Protein AF-A0AAV8DU83-F1 (afdb_monomer)

pLDDT: mean 76.85, std 10.14, range [49.19, 90.56]

Radius of gyration: 28.09 Å; Cα contacts (8 Å, |Δi|>4): 45; chains: 1; bounding box: 53×30×76 Å

Organism: NCBI:txid906938

InterPro domains:
  IPR002048 EF-hand domain [PF00036] (68-94)
  IPR002048 EF-hand domain [PS50222] (64-99)
  IPR002048 EF-hand domain [SM00054] (68-96)
  IPR002048 EF-hand domain [cd00051] (68-115)
  IPR011009 Protein kinase-like domain superfamily [SSF56112] (1-35)
  IPR011992 EF-hand domain pair [SSF47473] (49-115)
  IPR018247 EF-Hand 1, calcium-binding site [PS00018] (77-89)
  IPR050205 Calcium-dependent Serine/Threonine Protein Kinases [PTHR24349] (1-110)

Sequence (115 aa):
MLNPDPKKRLTAQQVLDHSWLQNIKKALNVNLGETVRARLQQFSVMNKLKKMALRVIAQHLSVEEAADIKELFQKVDLNNDNKISFDELKLGLHQLGQQLPDSDVRILMDAADTD

Mean predicted aligned error: 16.53 Å

Structure (mmCIF, N/CA/C/O backbone):
data_AF-A0AAV8DU83-F1
#
_entry.id   AF-A0AAV8DU83-F1
#
loop_
_atom_site.group_PDB
_atom_site.id
_atom_site.type_symbol
_atom_site.label_atom_id
_atom_site.label_alt_id
_atom_site.label_comp_id
_atom_site.label_asym_id
_atom_site.label_entity_id
_atom_site.label_seq_id
_atom_site.pdbx_PDB_ins_code
_atom_site.Cartn_x
_atom_site.Cartn_y
_atom_site.Cartn_z
_atom_site.occupancy
_atom_site.B_iso_or_equiv
_atom_site.auth_seq_id
_atom_site.auth_comp_id
_atom_site.auth_asym_id
_atom_site.auth_atom_id
_atom_site.pdbx_PDB_model_num
ATOM 1 N N . MET A 1 1 ? 27.586 -6.339 -43.319 1.00 61.81 1 MET A N 1
ATOM 2 C CA . MET A 1 1 ? 26.231 -6.939 -43.237 1.00 61.81 1 MET A CA 1
ATOM 3 C C . MET A 1 1 ? 25.186 -6.192 -44.062 1.00 61.81 1 MET A C 1
ATOM 5 O O . MET A 1 1 ? 24.324 -6.848 -44.621 1.00 61.81 1 MET A O 1
ATOM 9 N N . LEU A 1 2 ? 25.285 -4.868 -44.222 1.00 70.56 2 LEU A N 1
ATOM 10 C CA . LEU A 1 2 ? 24.359 -4.077 -45.045 1.00 70.56 2 LEU A CA 1
ATOM 11 C C . LEU A 1 2 ? 25.066 -3.485 -46.273 1.00 70.56 2 LEU A C 1
ATOM 13 O O . LEU A 1 2 ? 25.128 -2.274 -46.437 1.00 70.56 2 LEU A O 1
ATOM 17 N N . ASN A 1 3 ? 25.655 -4.340 -47.118 1.00 75.75 3 ASN A N 1
ATOM 18 C CA . ASN A 1 3 ? 26.148 -3.868 -48.414 1.00 75.75 3 ASN A CA 1
ATOM 19 C C . ASN A 1 3 ? 24.932 -3.640 -49.339 1.00 75.75 3 ASN A C 1
ATOM 21 O O . ASN A 1 3 ? 24.128 -4.579 -49.484 1.00 75.75 3 ASN A O 1
ATOM 25 N N . PRO A 1 4 ? 24.763 -2.434 -49.922 1.00 72.12 4 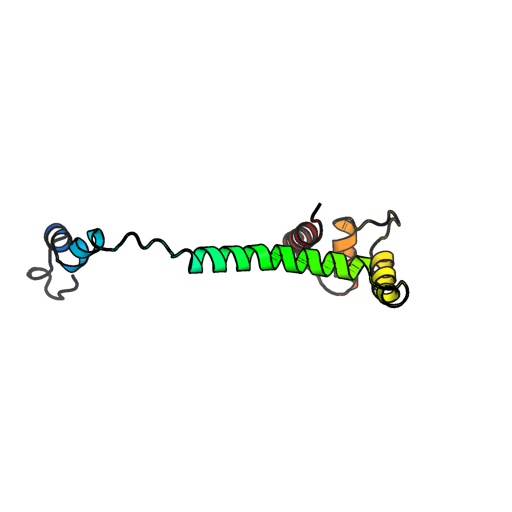PRO A N 1
ATOM 26 C CA . PRO A 1 4 ? 23.668 -2.144 -50.848 1.00 72.12 4 PRO A CA 1
ATOM 27 C C . PRO A 1 4 ? 23.679 -3.070 -52.067 1.00 72.12 4 PRO A C 1
ATOM 29 O O . PRO A 1 4 ? 22.619 -3.486 -52.524 1.00 72.12 4 PRO A O 1
ATOM 32 N N . ASP A 1 5 ? 24.871 -3.452 -52.537 1.00 75.81 5 ASP A N 1
ATOM 33 C CA . ASP A 1 5 ? 25.058 -4.398 -53.637 1.00 75.81 5 ASP A CA 1
ATOM 34 C C . ASP A 1 5 ? 24.854 -5.850 -53.142 1.00 75.81 5 ASP A C 1
ATOM 36 O O . ASP A 1 5 ? 25.640 -6.329 -52.311 1.00 75.81 5 ASP A O 1
ATOM 40 N N . PRO A 1 6 ? 23.828 -6.581 -53.632 1.00 74.19 6 PRO A N 1
ATOM 41 C CA . PRO A 1 6 ? 23.505 -7.932 -53.172 1.00 74.19 6 PRO A CA 1
ATOM 42 C C . PRO A 1 6 ? 24.641 -8.936 -53.376 1.00 74.19 6 PRO A C 1
ATOM 44 O O . PRO A 1 6 ? 24.802 -9.840 -52.560 1.00 74.19 6 PRO A O 1
ATOM 47 N N . LYS A 1 7 ? 25.454 -8.773 -54.429 1.00 79.75 7 LYS A N 1
ATOM 48 C CA . LYS A 1 7 ? 26.550 -9.705 -54.752 1.00 79.75 7 LYS A CA 1
ATOM 49 C C . LYS A 1 7 ? 27.760 -9.532 -53.837 1.00 79.75 7 LYS A C 1
ATOM 51 O O . LYS A 1 7 ? 28.560 -10.448 -53.691 1.00 79.75 7 LYS A O 1
ATOM 56 N N . LYS A 1 8 ? 27.889 -8.356 -53.221 1.00 77.50 8 LYS A N 1
ATOM 57 C CA . LYS A 1 8 ? 28.963 -8.014 -52.276 1.00 77.50 8 LYS A CA 1
ATOM 58 C C . LYS A 1 8 ? 28.500 -8.088 -50.820 1.00 77.50 8 LYS A C 1
ATOM 60 O O . LYS A 1 8 ? 29.241 -7.708 -49.908 1.00 77.50 8 LYS A O 1
ATOM 65 N N . ARG A 1 9 ? 27.259 -8.522 -50.580 1.00 83.31 9 ARG A N 1
ATOM 66 C CA . ARG A 1 9 ? 26.723 -8.734 -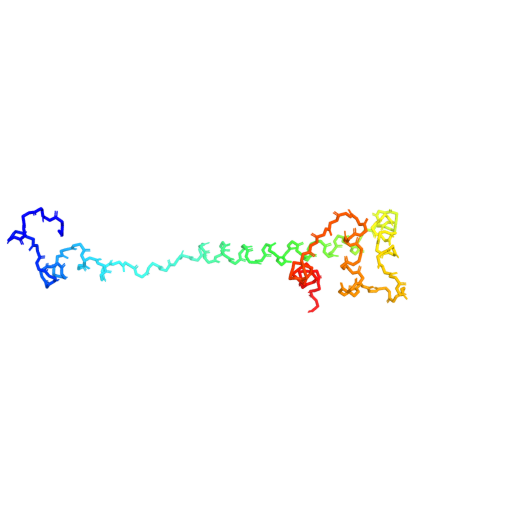49.239 1.00 83.31 9 A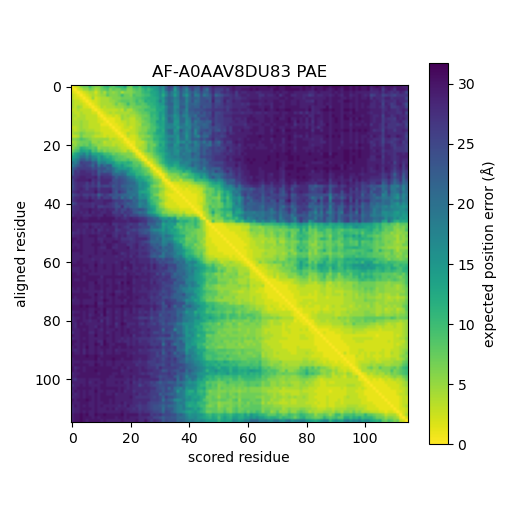RG A CA 1
ATOM 67 C C . ARG A 1 9 ? 27.256 -10.056 -48.701 1.00 83.31 9 ARG A C 1
ATOM 69 O O . ARG A 1 9 ? 27.163 -11.084 -49.355 1.00 83.31 9 ARG A O 1
ATOM 76 N N . LEU A 1 10 ? 27.810 -10.004 -47.494 1.00 79.81 10 LEU A N 1
ATOM 77 C CA . LEU A 1 10 ? 28.295 -11.190 -46.796 1.00 79.81 10 LEU A CA 1
ATOM 78 C C . LEU A 1 10 ? 27.165 -12.212 -46.638 1.00 79.81 10 LEU A C 1
ATOM 80 O O . LEU A 1 10 ? 26.047 -11.851 -46.260 1.00 79.81 10 LEU A O 1
ATOM 84 N N . THR A 1 11 ? 27.482 -13.479 -46.887 1.00 81.88 11 THR A N 1
ATOM 85 C CA . THR A 1 11 ? 26.585 -14.601 -46.583 1.00 81.88 11 THR A CA 1
ATOM 86 C C . THR A 1 11 ? 26.495 -14.823 -45.071 1.00 81.88 11 THR A C 1
ATOM 88 O O . THR A 1 11 ? 27.386 -14.424 -44.322 1.00 81.88 11 THR A O 1
ATOM 91 N N . ALA A 1 12 ? 25.433 -15.487 -44.604 1.00 79.31 12 ALA A N 1
ATOM 92 C CA . ALA A 1 12 ? 25.239 -15.768 -43.178 1.00 79.31 12 ALA A CA 1
ATOM 93 C C . ALA A 1 12 ? 26.429 -16.523 -42.551 1.00 79.31 12 ALA A C 1
ATOM 95 O O . ALA A 1 12 ? 26.829 -16.219 -41.431 1.00 79.31 12 ALA A O 1
ATOM 96 N N . GLN A 1 13 ? 27.044 -17.442 -43.303 1.00 77.69 13 GLN A N 1
ATOM 97 C CA . GLN A 1 13 ? 28.219 -18.194 -42.861 1.00 77.69 13 GLN A CA 1
ATOM 98 C C . GLN A 1 13 ? 29.456 -17.291 -42.722 1.00 77.69 13 GLN A C 1
ATOM 100 O O . GLN A 1 13 ? 30.130 -17.318 -41.701 1.00 77.69 13 GLN A O 1
ATOM 105 N N . GLN A 1 14 ? 29.690 -16.393 -43.684 1.00 79.12 14 GLN A N 1
ATOM 106 C CA . GLN A 1 14 ? 30.791 -15.419 -43.619 1.00 79.12 14 GLN A CA 1
ATOM 107 C C . GLN A 1 14 ? 30.600 -14.371 -42.515 1.00 79.12 14 GLN A C 1
ATOM 109 O O . GLN A 1 14 ? 31.569 -13.829 -41.990 1.00 79.12 14 GLN A O 1
ATOM 114 N N . VAL A 1 15 ? 29.351 -14.055 -42.166 1.00 78.56 15 VAL A N 1
ATOM 115 C CA . VAL A 1 15 ? 29.045 -13.187 -41.024 1.00 78.56 15 VAL A CA 1
ATOM 116 C C . VAL A 1 15 ? 29.393 -13.879 -39.709 1.00 78.56 15 VAL A C 1
ATOM 118 O O . VAL A 1 15 ? 29.948 -13.227 -38.828 1.00 78.56 15 VAL A O 1
ATOM 121 N N . LEU A 1 16 ? 29.097 -15.176 -39.590 1.00 73.12 16 LEU A N 1
ATOM 122 C CA . LEU A 1 16 ? 29.372 -15.967 -38.390 1.00 73.12 16 LEU A CA 1
ATOM 123 C C . LEU A 1 16 ? 30.875 -16.032 -38.065 1.00 73.12 16 LEU A C 1
ATOM 125 O O . LEU A 1 16 ? 31.264 -15.976 -36.899 1.00 73.12 16 LEU A O 1
ATOM 129 N N . ASP A 1 17 ? 31.716 -16.070 -39.096 1.00 75.25 17 ASP A N 1
ATOM 130 C CA . ASP A 1 17 ? 33.177 -16.087 -38.963 1.00 75.25 17 ASP A CA 1
ATOM 131 C C . ASP A 1 17 ? 33.803 -14.687 -38.840 1.00 75.25 17 ASP A C 1
ATOM 133 O O . ASP A 1 17 ? 35.015 -14.545 -38.674 1.00 75.25 17 ASP A O 1
ATOM 137 N N . HIS A 1 18 ? 32.999 -13.621 -38.885 1.00 78.81 18 HIS A N 1
ATOM 138 C CA . HIS A 1 18 ? 33.515 -12.262 -38.786 1.00 78.81 18 HIS A CA 1
ATOM 139 C C . HIS A 1 18 ? 33.967 -11.940 -37.354 1.00 78.81 18 HIS A C 1
ATOM 141 O O . HIS A 1 18 ? 33.284 -12.231 -36.369 1.00 78.81 18 HIS A O 1
ATOM 147 N N . SER A 1 19 ? 35.090 -11.226 -37.237 1.00 68.50 19 SER A N 1
ATOM 148 C CA . SER A 1 19 ? 35.745 -10.886 -35.965 1.00 68.50 19 SER A CA 1
ATOM 149 C C . SER A 1 19 ? 34.838 -10.209 -34.924 1.00 68.50 19 SER A C 1
ATOM 151 O O . SER A 1 19 ? 35.095 -10.333 -33.732 1.00 68.50 19 SER A O 1
ATOM 153 N N . TRP A 1 20 ? 33.769 -9.514 -35.341 1.00 70.75 20 TRP A N 1
ATOM 154 C CA . TRP A 1 20 ? 32.829 -8.865 -34.422 1.00 70.75 20 TRP A CA 1
ATOM 155 C C . TRP A 1 20 ? 31.985 -9.887 -33.642 1.00 70.75 20 TRP A C 1
ATOM 157 O O . TRP A 1 20 ? 31.741 -9.688 -32.456 1.00 70.75 20 TRP A O 1
ATOM 167 N N . LEU A 1 21 ? 31.598 -10.997 -34.285 1.00 70.19 21 LEU A N 1
ATOM 168 C CA . LEU A 1 21 ? 30.826 -12.094 -33.693 1.00 70.19 21 LEU A CA 1
ATOM 169 C C . LEU A 1 21 ? 31.725 -13.074 -32.936 1.00 70.19 21 LEU A C 1
ATOM 171 O O . LEU A 1 21 ? 31.380 -13.515 -31.843 1.00 70.19 21 LEU A O 1
ATOM 175 N N . GLN A 1 22 ? 32.912 -13.369 -33.468 1.00 67.62 22 GLN A N 1
ATOM 176 C CA . GLN A 1 22 ? 33.882 -14.248 -32.801 1.00 67.62 22 GLN A CA 1
ATOM 177 C C . GLN A 1 22 ? 34.387 -13.658 -31.472 1.00 67.62 22 GLN A C 1
ATOM 179 O O . GLN A 1 22 ? 34.628 -14.393 -30.513 1.00 67.62 22 GLN A O 1
ATOM 184 N N . ASN A 1 23 ? 34.448 -12.327 -31.361 1.00 62.38 23 ASN A N 1
ATOM 185 C CA . ASN A 1 23 ? 34.788 -11.647 -30.110 1.00 62.38 23 ASN A CA 1
ATOM 186 C C . ASN A 1 23 ? 33.705 -11.755 -29.020 1.00 62.38 23 ASN A C 1
ATOM 188 O O . ASN A 1 23 ? 34.003 -11.459 -27.865 1.00 62.38 23 ASN A O 1
ATOM 192 N N . ILE A 1 24 ? 32.492 -12.237 -29.323 1.00 59.00 24 ILE A N 1
ATOM 193 C CA . ILE A 1 24 ? 31.444 -12.452 -28.307 1.00 59.00 24 ILE A CA 1
ATOM 194 C C . ILE A 1 24 ? 31.799 -13.629 -27.389 1.00 59.00 24 ILE A C 1
ATOM 196 O O . ILE A 1 24 ? 31.537 -13.564 -26.193 1.00 59.00 24 ILE A O 1
ATOM 200 N N . LYS A 1 25 ? 32.499 -14.663 -27.883 1.00 55.97 25 LYS A N 1
ATOM 201 C CA . LYS A 1 25 ? 33.025 -15.742 -27.016 1.00 55.97 25 LYS A CA 1
ATOM 202 C C . LYS A 1 25 ? 34.146 -15.267 -26.080 1.00 55.97 25 LYS A C 1
ATOM 204 O O . LYS A 1 25 ? 34.487 -15.967 -25.132 1.00 55.97 25 LYS A O 1
ATOM 209 N N . LYS A 1 26 ? 34.708 -14.082 -26.346 1.00 54.62 26 LYS A N 1
ATOM 210 C CA . LYS A 1 26 ? 35.688 -13.378 -25.508 1.00 54.62 26 LYS A CA 1
ATOM 211 C C . LYS A 1 26 ? 35.040 -12.296 -24.636 1.00 54.62 26 LYS A C 1
ATOM 213 O O . LYS A 1 26 ? 35.754 -11.599 -23.916 1.00 54.62 26 LYS A O 1
ATOM 218 N N . ALA A 1 27 ? 33.714 -12.137 -24.691 1.00 52.12 27 ALA A N 1
ATOM 219 C CA . ALA A 1 27 ? 33.002 -11.351 -23.701 1.00 52.12 27 ALA A CA 1
ATOM 220 C C . ALA A 1 27 ? 33.197 -12.060 -22.361 1.00 52.12 27 ALA A C 1
ATOM 222 O O . ALA A 1 27 ? 32.735 -13.182 -22.156 1.00 52.12 27 ALA A O 1
ATOM 223 N N . LEU A 1 28 ? 33.982 -11.421 -21.493 1.00 49.19 28 LEU A N 1
ATOM 224 C CA . LEU A 1 28 ? 34.200 -11.854 -20.125 1.00 49.19 28 LEU A CA 1
ATOM 225 C C . LEU A 1 28 ? 32.839 -12.201 -19.532 1.00 49.19 28 LEU A C 1
ATOM 227 O O . LEU A 1 28 ? 31.891 -11.427 -19.661 1.00 49.19 28 LEU A O 1
ATOM 231 N N . ASN A 1 29 ? 32.743 -13.361 -18.893 1.00 54.59 29 ASN A N 1
ATOM 232 C CA . ASN A 1 29 ? 31.636 -13.659 -18.004 1.00 54.59 29 ASN A CA 1
ATOM 233 C C . ASN A 1 29 ? 31.799 -12.669 -16.843 1.00 54.59 29 ASN A C 1
ATOM 235 O O . ASN A 1 29 ? 32.510 -12.954 -15.878 1.00 54.59 29 ASN A O 1
ATOM 239 N N . VAL A 1 30 ? 31.323 -11.432 -17.034 1.00 53.66 30 VAL A N 1
ATOM 240 C CA . VAL A 1 30 ? 31.547 -10.336 -16.100 1.00 53.66 30 VAL A CA 1
ATOM 241 C C . VAL A 1 30 ? 30.766 -10.726 -14.867 1.00 53.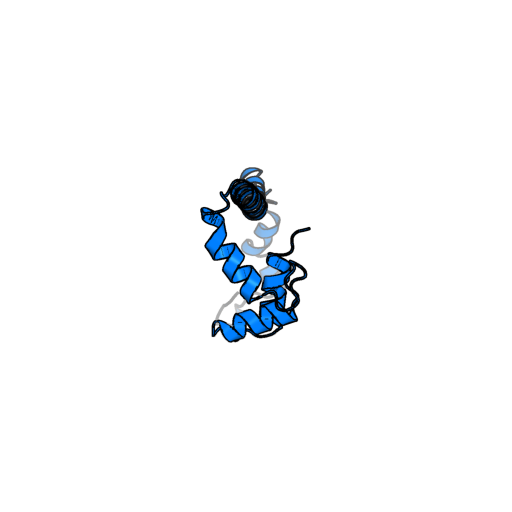66 30 VAL A C 1
ATOM 243 O O . VAL A 1 30 ? 29.550 -10.564 -14.800 1.00 53.66 30 VAL A O 1
ATOM 246 N N . ASN A 1 31 ? 31.470 -11.305 -13.898 1.00 59.00 31 ASN A N 1
ATOM 247 C CA . ASN A 1 31 ? 30.969 -11.401 -12.550 1.00 59.00 31 ASN A CA 1
ATOM 248 C C . ASN A 1 31 ? 30.602 -9.962 -12.198 1.00 59.00 31 ASN A C 1
ATOM 250 O O . ASN A 1 31 ? 31.480 -9.100 -12.221 1.00 59.00 31 ASN A O 1
ATOM 254 N N . LEU A 1 32 ? 29.308 -9.695 -11.988 1.00 58.84 32 LEU A N 1
ATOM 255 C CA . LEU A 1 32 ? 28.735 -8.353 -11.809 1.00 58.84 32 LEU A CA 1
ATOM 256 C C . LEU A 1 32 ? 29.457 -7.544 -10.711 1.00 58.84 32 LEU A C 1
ATOM 258 O O . LEU A 1 32 ? 29.232 -6.351 -10.568 1.00 58.84 32 LEU A O 1
ATOM 262 N N . GLY A 1 33 ? 30.375 -8.167 -9.976 1.00 65.00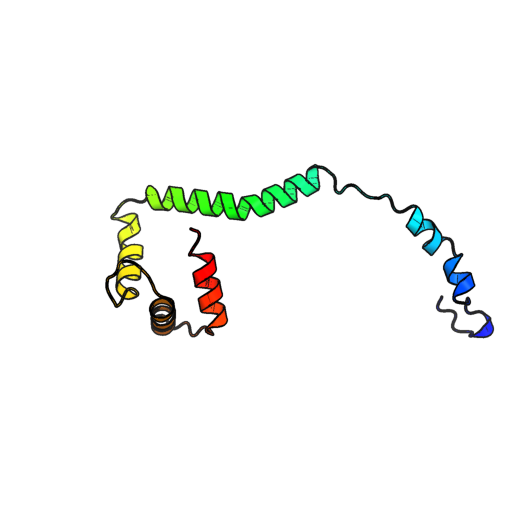 33 GLY A N 1
ATOM 263 C CA . GLY A 1 33 ? 31.185 -7.572 -8.944 1.00 65.00 33 GLY A CA 1
ATOM 264 C C . GLY A 1 33 ? 30.372 -7.623 -7.672 1.00 65.00 33 GLY A C 1
ATOM 265 O O . GLY A 1 33 ? 29.175 -7.313 -7.671 1.00 65.00 33 GLY A O 1
ATOM 266 N N . GLU A 1 34 ? 31.010 -8.007 -6.570 1.00 68.31 34 GLU A N 1
ATOM 267 C CA . GLU A 1 34 ? 30.357 -7.988 -5.261 1.00 6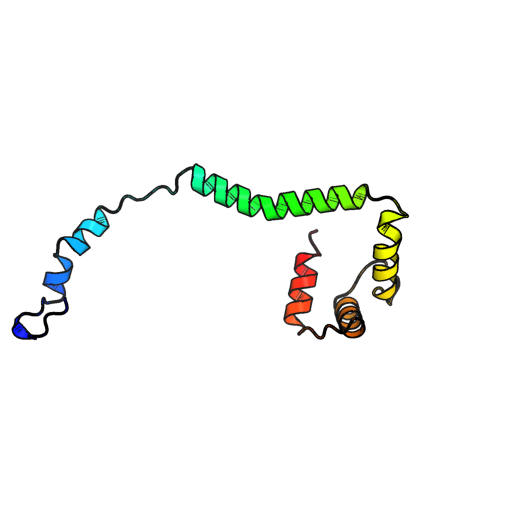8.31 34 GLU A CA 1
ATOM 268 C C . GLU A 1 34 ? 29.703 -6.632 -4.983 1.00 68.31 34 GLU A C 1
ATOM 270 O O . GLU A 1 34 ? 28.637 -6.586 -4.390 1.00 68.31 34 GLU A O 1
ATOM 275 N N . THR A 1 35 ? 30.248 -5.544 -5.532 1.00 68.88 35 THR A N 1
ATOM 276 C CA . THR A 1 35 ? 29.671 -4.198 -5.495 1.00 68.88 35 THR A CA 1
ATOM 277 C C . THR A 1 35 ? 28.285 -4.091 -6.138 1.00 68.88 35 THR A C 1
ATOM 279 O O . THR A 1 35 ? 27.399 -3.476 -5.550 1.00 68.88 35 THR A O 1
ATOM 282 N N . VAL A 1 36 ? 28.046 -4.655 -7.329 1.00 71.62 36 VAL A N 1
ATOM 283 C CA . VAL A 1 36 ? 26.711 -4.581 -7.964 1.00 71.62 36 VAL A CA 1
ATOM 284 C C . VAL A 1 36 ? 25.742 -5.510 -7.249 1.00 71.62 36 VAL A C 1
ATOM 286 O O . VAL A 1 36 ? 24.597 -5.127 -7.018 1.00 71.62 36 VAL A O 1
ATOM 289 N N . ARG A 1 37 ? 26.205 -6.686 -6.810 1.00 73.25 37 ARG A N 1
ATOM 290 C CA . ARG A 1 37 ? 25.410 -7.578 -5.957 1.00 73.25 37 ARG A CA 1
ATOM 291 C C . ARG A 1 37 ? 25.033 -6.900 -4.638 1.00 73.25 37 ARG A C 1
ATOM 293 O O . ARG A 1 37 ? 23.872 -6.960 -4.255 1.00 73.25 37 ARG A O 1
ATOM 300 N N . ALA A 1 38 ? 25.968 -6.210 -3.992 1.00 70.69 38 ALA A N 1
ATOM 301 C CA . ALA A 1 38 ? 25.748 -5.455 -2.764 1.00 70.69 38 ALA A CA 1
ATOM 302 C C . ALA A 1 38 ? 24.804 -4.274 -2.993 1.00 70.69 38 ALA A C 1
ATOM 304 O O . ALA A 1 38 ? 23.960 -4.020 -2.146 1.00 70.69 38 ALA A O 1
ATOM 305 N N . ARG A 1 39 ? 24.871 -3.598 -4.147 1.00 71.62 39 ARG A N 1
ATOM 306 C CA . ARG A 1 39 ? 23.911 -2.545 -4.517 1.00 71.62 39 ARG A CA 1
ATOM 307 C C . ARG A 1 39 ? 22.516 -3.100 -4.782 1.00 71.62 39 ARG A C 1
ATOM 309 O O . ARG A 1 39 ? 21.551 -2.504 -4.325 1.00 71.62 39 ARG A O 1
ATOM 316 N N . LEU A 1 40 ? 22.390 -4.244 -5.456 1.00 67.50 40 LEU A N 1
ATOM 317 C CA . LEU A 1 40 ? 21.104 -4.923 -5.663 1.00 67.50 40 LEU A CA 1
ATOM 318 C C . LEU A 1 40 ? 20.531 -5.469 -4.348 1.00 67.50 40 LEU A C 1
ATOM 320 O O . LEU A 1 40 ? 19.332 -5.357 -4.108 1.00 67.50 40 LEU A O 1
ATOM 324 N N . GLN A 1 41 ? 21.380 -6.000 -3.466 1.00 66.50 41 GLN A N 1
ATOM 325 C CA . GLN A 1 41 ? 20.998 -6.409 -2.116 1.00 66.50 41 GLN A CA 1
ATOM 326 C C . GLN A 1 41 ? 20.611 -5.207 -1.261 1.00 66.50 41 GLN A C 1
ATOM 328 O O . GLN A 1 41 ? 19.559 -5.250 -0.644 1.00 66.50 41 GLN A O 1
ATOM 333 N N . GLN A 1 42 ? 21.380 -4.116 -1.265 1.00 62.44 42 GLN A N 1
ATOM 334 C CA . GLN A 1 42 ? 21.002 -2.868 -0.602 1.00 62.44 42 GLN A CA 1
ATOM 335 C C . GLN A 1 42 ? 19.698 -2.326 -1.164 1.00 62.44 42 GLN A C 1
ATOM 337 O O . GLN A 1 42 ? 18.869 -1.903 -0.381 1.00 62.44 42 GLN A O 1
ATOM 342 N N . PHE A 1 43 ? 19.469 -2.378 -2.475 1.00 62.00 43 PHE A N 1
ATOM 343 C CA . PHE A 1 43 ? 18.225 -1.922 -3.094 1.00 62.00 43 PHE A CA 1
ATOM 344 C C . PHE A 1 43 ? 17.028 -2.804 -2.699 1.00 62.00 43 PHE A C 1
ATOM 346 O O . PHE A 1 43 ? 15.970 -2.289 -2.348 1.00 62.00 43 PHE A O 1
ATOM 353 N N . SER A 1 44 ? 17.212 -4.128 -2.651 1.00 60.47 44 SER A N 1
ATOM 354 C CA . SER A 1 44 ? 16.207 -5.089 -2.170 1.00 60.47 44 SER A CA 1
ATOM 355 C C . SER A 1 44 ? 15.923 -4.933 -0.669 1.00 60.47 44 SER A C 1
ATOM 357 O O . SER A 1 44 ? 14.770 -4.935 -0.234 1.00 60.47 44 SER A O 1
ATOM 359 N N . VAL A 1 45 ? 16.973 -4.724 0.129 1.00 58.66 45 VAL A N 1
ATOM 360 C CA . VAL A 1 45 ? 16.894 -4.431 1.561 1.00 58.66 45 VAL A CA 1
ATOM 361 C C . VAL A 1 45 ? 16.328 -3.038 1.786 1.00 58.66 45 VAL A C 1
ATOM 363 O O . VAL A 1 45 ? 15.629 -2.859 2.760 1.00 58.66 45 VAL A O 1
ATOM 366 N N . MET A 1 46 ? 16.505 -2.063 0.901 1.00 57.91 46 MET A N 1
ATOM 367 C CA . MET A 1 46 ? 15.959 -0.716 1.071 1.00 57.91 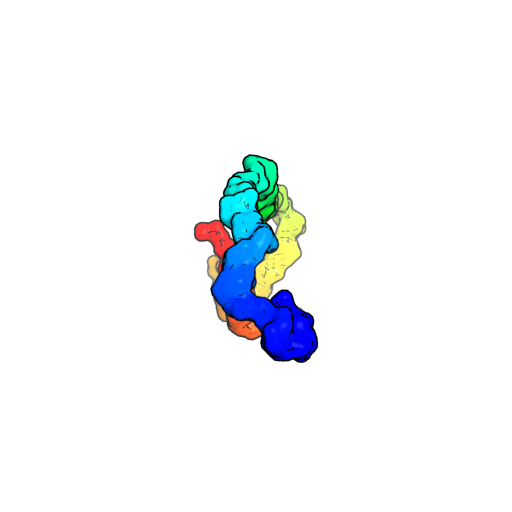46 MET A CA 1
ATOM 368 C C . MET A 1 46 ? 14.427 -0.726 1.071 1.00 57.91 46 MET A C 1
ATOM 370 O O . MET A 1 46 ? 13.831 0.112 1.732 1.00 57.91 46 MET A O 1
ATOM 374 N N . ASN A 1 47 ? 13.784 -1.726 0.464 1.00 70.44 47 ASN A N 1
ATOM 375 C CA . ASN A 1 47 ? 12.348 -1.955 0.628 1.00 70.44 47 ASN A CA 1
ATOM 376 C C . ASN A 1 47 ? 12.003 -2.652 1.957 1.00 70.44 47 ASN A C 1
ATOM 378 O O . ASN A 1 47 ? 10.947 -2.386 2.512 1.00 70.44 47 ASN A O 1
ATOM 382 N N . LYS A 1 48 ? 12.880 -3.498 2.514 1.00 70.56 48 LYS A N 1
ATOM 383 C CA . LYS A 1 48 ? 12.662 -4.180 3.808 1.00 70.56 48 LYS A CA 1
ATOM 384 C C . LYS A 1 48 ? 13.049 -3.323 5.016 1.00 70.56 48 LYS A C 1
ATOM 386 O O . LYS A 1 48 ? 12.266 -3.188 5.938 1.00 70.56 48 LYS A O 1
ATOM 391 N N . LEU A 1 49 ? 14.225 -2.708 5.002 1.00 75.81 49 LEU A N 1
ATOM 392 C CA . LEU A 1 49 ? 14.748 -1.789 6.005 1.00 75.81 49 LEU A CA 1
ATOM 393 C C . LEU A 1 49 ? 13.869 -0.549 6.131 1.00 75.81 49 LEU A C 1
ATOM 395 O O . LEU A 1 49 ? 13.556 -0.175 7.252 1.00 75.81 49 LEU A O 1
ATOM 399 N N . LYS A 1 50 ? 13.420 0.061 5.021 1.00 77.44 50 LYS A N 1
ATOM 400 C CA . LYS A 1 50 ? 12.470 1.183 5.103 1.00 77.44 50 LYS A CA 1
ATOM 401 C C . LYS A 1 50 ? 11.136 0.739 5.701 1.00 77.44 50 LYS A C 1
ATOM 403 O O . LYS A 1 50 ? 10.642 1.428 6.581 1.00 77.44 50 LYS A O 1
ATOM 408 N N . LYS A 1 51 ? 10.593 -0.419 5.290 1.00 75.75 51 LYS A N 1
ATOM 409 C CA . LYS A 1 51 ? 9.372 -0.996 5.886 1.00 75.75 51 LYS A CA 1
ATOM 410 C C . LYS A 1 51 ? 9.542 -1.272 7.385 1.00 75.75 51 LYS A C 1
ATOM 412 O O . LYS A 1 51 ? 8.682 -0.899 8.170 1.00 75.75 51 LYS A O 1
ATOM 417 N N . MET A 1 52 ? 10.671 -1.851 7.792 1.00 79.00 52 MET A N 1
ATOM 418 C CA . MET A 1 52 ? 10.982 -2.110 9.201 1.00 79.00 52 MET A CA 1
ATOM 419 C C . MET A 1 52 ? 11.163 -0.817 9.997 1.00 79.00 52 MET A C 1
ATOM 421 O O . MET A 1 52 ? 10.617 -0.704 11.086 1.00 79.00 52 MET A O 1
ATOM 425 N N . ALA A 1 53 ? 11.871 0.176 9.457 1.00 80.62 53 ALA A N 1
ATOM 426 C CA . ALA A 1 53 ? 12.027 1.478 10.097 1.00 80.62 53 ALA A CA 1
ATOM 427 C C . ALA A 1 53 ? 10.672 2.181 10.266 1.00 80.62 53 ALA A C 1
ATOM 429 O O . ALA A 1 53 ? 10.376 2.658 11.354 1.00 80.62 53 ALA A O 1
ATOM 430 N N . LEU A 1 54 ? 9.819 2.169 9.234 1.00 80.56 54 LEU A N 1
ATOM 431 C CA . LEU A 1 54 ? 8.439 2.660 9.314 1.00 80.56 54 LEU A CA 1
ATOM 432 C C . LEU A 1 54 ? 7.627 1.915 10.381 1.00 80.56 54 LEU A C 1
ATOM 434 O O . LEU A 1 54 ? 6.931 2.564 11.151 1.00 80.56 54 LEU A O 1
ATOM 438 N N . ARG A 1 55 ? 7.758 0.584 10.484 1.00 79.81 55 ARG A N 1
ATOM 439 C CA . ARG A 1 55 ? 7.088 -0.220 11.523 1.00 79.81 55 ARG A CA 1
ATOM 440 C C . ARG A 1 55 ? 7.551 0.166 12.928 1.00 79.81 55 ARG A C 1
ATOM 442 O O . ARG A 1 55 ? 6.724 0.309 13.819 1.00 79.81 55 ARG A O 1
ATOM 449 N N . VAL A 1 56 ? 8.856 0.361 13.120 1.00 84.44 56 VAL A N 1
ATOM 450 C CA . VAL A 1 56 ? 9.422 0.803 14.403 1.00 84.44 56 VAL A CA 1
ATOM 451 C C . VAL A 1 56 ? 8.932 2.209 14.743 1.00 84.44 56 VAL A C 1
ATOM 453 O O . VAL A 1 56 ? 8.498 2.428 15.865 1.00 84.44 56 VAL A O 1
ATOM 456 N N . ILE A 1 57 ? 8.926 3.141 13.787 1.00 83.38 57 ILE A N 1
ATOM 457 C CA . ILE A 1 57 ? 8.399 4.497 13.999 1.00 83.38 57 ILE A CA 1
ATOM 458 C C . ILE A 1 57 ? 6.910 4.437 14.369 1.00 83.38 57 ILE A C 1
ATOM 460 O O . ILE A 1 57 ? 6.519 5.027 15.369 1.00 83.38 57 ILE A O 1
ATOM 464 N N . ALA A 1 58 ? 6.103 3.655 13.642 1.00 81.75 58 ALA A N 1
ATOM 465 C CA . ALA A 1 58 ? 4.682 3.428 13.931 1.00 81.75 58 ALA A CA 1
ATOM 466 C C . ALA A 1 58 ? 4.425 2.898 15.350 1.00 81.75 58 ALA A C 1
ATOM 468 O O . ALA A 1 58 ? 3.451 3.293 15.979 1.00 81.75 58 ALA A O 1
ATOM 469 N N . GLN A 1 59 ? 5.305 2.043 15.877 1.00 81.25 59 GLN A N 1
ATOM 470 C CA . GLN A 1 59 ? 5.200 1.517 17.245 1.00 81.25 59 GLN A CA 1
ATOM 471 C C . GLN A 1 59 ? 5.577 2.533 18.333 1.00 81.25 59 GLN A C 1
ATOM 473 O O . GLN A 1 59 ? 5.173 2.357 19.479 1.00 81.25 59 GLN A O 1
ATOM 478 N N . HIS A 1 60 ? 6.366 3.555 17.994 1.00 83.31 60 HIS A N 1
ATOM 479 C CA . HIS A 1 60 ? 6.850 4.572 18.936 1.00 83.31 60 HIS A CA 1
ATOM 480 C C . HIS A 1 60 ? 6.138 5.924 18.783 1.00 83.31 60 HIS A C 1
ATOM 482 O O . HIS A 1 60 ? 6.453 6.854 19.519 1.00 83.31 60 HIS A O 1
ATOM 488 N N . LEU A 1 61 ? 5.200 6.037 17.840 1.00 82.38 61 LEU A N 1
ATOM 489 C CA . LEU A 1 61 ? 4.329 7.198 17.688 1.00 82.38 61 LEU A CA 1
ATOM 490 C C . LEU A 1 61 ? 3.409 7.323 18.909 1.00 82.38 61 LEU A C 1
ATOM 492 O O . LEU A 1 61 ? 2.798 6.347 19.356 1.00 82.38 61 LEU A O 1
ATOM 496 N N . SER A 1 62 ? 3.307 8.536 19.447 1.00 80.94 62 SER A N 1
ATOM 497 C CA . SER A 1 62 ? 2.410 8.844 20.560 1.00 80.94 62 SER A CA 1
ATOM 498 C C . SER A 1 62 ? 0.951 8.742 20.113 1.00 80.94 62 SER A C 1
ATOM 500 O O . SER A 1 62 ? 0.632 8.922 18.939 1.00 80.94 62 SER A O 1
ATOM 502 N N . VAL A 1 63 ? 0.030 8.513 21.055 1.00 76.50 63 VAL A N 1
ATOM 503 C CA . VAL A 1 63 ? -1.414 8.429 20.752 1.00 76.50 63 VAL A CA 1
ATOM 504 C C . VAL A 1 63 ? -1.924 9.705 20.076 1.00 76.50 63 VAL A C 1
ATOM 506 O O . VAL A 1 63 ? -2.762 9.621 19.187 1.00 76.50 63 VAL A O 1
ATOM 509 N N . GLU A 1 64 ? -1.390 10.864 20.464 1.00 80.81 64 GLU A N 1
ATOM 510 C CA . GLU A 1 64 ? -1.709 12.166 19.867 1.00 80.81 64 GLU A CA 1
ATOM 511 C C . GLU A 1 64 ? -1.200 12.280 18.424 1.00 80.81 64 GLU A C 1
ATOM 513 O O . GLU A 1 64 ? -1.923 12.738 17.548 1.00 80.81 64 GLU A O 1
ATOM 518 N N . GLU A 1 65 ? 0.011 11.792 18.147 1.00 80.31 65 GLU A N 1
ATOM 519 C CA . GLU A 1 65 ? 0.616 11.824 16.809 1.00 80.31 65 GLU A CA 1
ATOM 520 C C . GLU A 1 65 ? -0.033 10.809 15.854 1.00 80.31 65 GLU A C 1
ATOM 522 O O . GLU A 1 65 ? -0.031 10.992 14.637 1.00 80.31 65 GLU A O 1
ATOM 527 N N . ALA A 1 66 ? -0.605 9.735 16.404 1.00 81.44 66 ALA A N 1
ATOM 528 C CA . ALA A 1 66 ? -1.345 8.722 15.662 1.00 81.44 66 ALA A CA 1
ATOM 529 C C . ALA A 1 66 ? -2.860 8.994 15.597 1.00 81.44 66 ALA A C 1
ATOM 531 O O . ALA A 1 66 ? -3.567 8.233 14.934 1.00 81.44 66 ALA A O 1
ATOM 532 N N . ALA A 1 67 ? -3.373 10.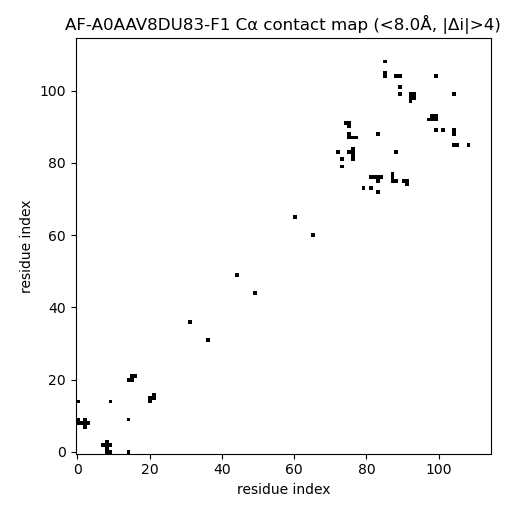030 16.273 1.00 81.75 67 ALA A N 1
ATOM 533 C CA . ALA A 1 67 ? -4.811 10.265 16.426 1.00 81.75 67 ALA A CA 1
ATOM 534 C C . ALA A 1 67 ? -5.514 10.445 15.075 1.00 81.75 67 ALA A C 1
ATOM 536 O O . ALA A 1 67 ? -6.493 9.750 14.806 1.00 81.75 67 ALA A O 1
ATOM 537 N N . ASP A 1 68 ? -4.959 11.282 14.197 1.00 81.88 68 ASP A N 1
ATOM 538 C CA . ASP A 1 68 ? -5.522 11.552 12.868 1.00 81.88 68 ASP A CA 1
ATOM 539 C C . ASP A 1 68 ? -5.543 10.288 11.993 1.00 81.88 68 ASP A C 1
ATOM 541 O O . ASP A 1 68 ? -6.521 9.996 11.302 1.00 81.88 68 ASP A O 1
ATOM 545 N N . ILE A 1 69 ? -4.466 9.495 12.054 1.00 81.56 69 ILE A N 1
ATOM 546 C CA . ILE A 1 69 ? -4.333 8.239 11.302 1.00 81.56 69 ILE A CA 1
ATOM 547 C C . ILE A 1 69 ? -5.332 7.206 11.832 1.00 81.56 69 ILE A C 1
ATOM 549 O O . ILE A 1 69 ? -5.953 6.481 11.055 1.00 81.56 69 ILE A O 1
ATOM 553 N N . LYS A 1 70 ? -5.516 7.155 13.154 1.00 83.25 70 LYS A N 1
ATOM 554 C CA . LYS A 1 70 ? -6.460 6.255 13.816 1.00 83.25 70 LYS A CA 1
ATOM 555 C C . LYS A 1 70 ? -7.910 6.634 13.523 1.00 83.25 70 LYS A C 1
ATOM 557 O O . LYS A 1 70 ? -8.714 5.745 13.265 1.00 83.25 70 LYS A O 1
ATOM 562 N N . GLU A 1 71 ? -8.240 7.922 13.519 1.00 85.25 71 GLU A N 1
ATOM 563 C CA . GLU A 1 71 ? -9.574 8.403 13.148 1.00 85.25 71 GLU A CA 1
ATOM 564 C C . GLU A 1 71 ? -9.882 8.069 11.684 1.00 85.25 71 GLU A C 1
ATOM 566 O O . GLU A 1 71 ? -10.981 7.613 11.366 1.00 85.25 71 GLU A O 1
ATOM 571 N N . LEU A 1 72 ? -8.904 8.236 10.787 1.00 82.31 72 LEU A N 1
ATOM 572 C CA . LEU A 1 72 ? -9.057 7.845 9.388 1.00 82.31 72 LEU A CA 1
ATOM 573 C C . LEU A 1 72 ? -9.268 6.334 9.243 1.00 82.31 72 LEU A C 1
ATOM 575 O O . LEU A 1 72 ? -10.145 5.916 8.493 1.00 82.31 72 LEU A O 1
ATOM 579 N N . PHE A 1 73 ? -8.510 5.524 9.985 1.00 84.62 73 PHE A N 1
ATOM 580 C CA . PHE A 1 73 ? -8.670 4.070 9.990 1.00 84.62 73 PHE A CA 1
ATOM 581 C C . PHE A 1 73 ? -10.076 3.669 10.456 1.00 84.62 73 PHE A C 1
ATOM 583 O O . PHE A 1 73 ? -10.742 2.896 9.780 1.00 84.62 73 PHE A O 1
ATOM 590 N N . GLN A 1 74 ? -10.569 4.269 11.543 1.00 86.12 74 GLN A N 1
ATOM 591 C CA . GLN A 1 74 ? -11.921 4.028 12.065 1.00 86.12 74 GLN A CA 1
ATOM 592 C C . GLN A 1 74 ? -13.036 4.478 11.114 1.00 86.12 74 GLN A C 1
ATOM 594 O O . GLN A 1 74 ? -14.120 3.909 11.130 1.00 86.12 74 GLN A O 1
ATOM 599 N N . LYS A 1 75 ? -12.800 5.497 10.281 1.00 83.94 75 LYS A N 1
ATOM 600 C CA . LYS A 1 75 ? -13.770 5.911 9.253 1.00 83.94 75 LYS A CA 1
ATOM 601 C C . LYS A 1 75 ? -13.887 4.904 8.110 1.00 83.94 75 LYS A C 1
ATOM 603 O O . LYS A 1 75 ? -14.933 4.856 7.469 1.00 83.94 75 LYS A O 1
ATOM 608 N N . VAL A 1 76 ? -12.821 4.151 7.836 1.00 84.88 76 VAL A N 1
ATOM 609 C CA . VAL A 1 76 ? -12.777 3.140 6.768 1.00 84.88 76 VAL A CA 1
ATOM 610 C C . VAL A 1 76 ? -13.199 1.761 7.285 1.00 84.88 76 VAL A C 1
ATOM 612 O O . VAL A 1 76 ? -13.841 1.019 6.549 1.00 84.88 76 VAL A O 1
ATOM 615 N N . ASP A 1 77 ? -12.879 1.438 8.537 1.00 88.38 77 ASP A N 1
ATOM 616 C CA . ASP A 1 77 ? -13.300 0.223 9.243 1.00 88.38 77 ASP A CA 1
ATOM 617 C C . ASP A 1 77 ? -14.802 0.293 9.594 1.00 88.38 77 ASP A C 1
ATOM 619 O O . ASP A 1 77 ? -15.214 0.771 10.653 1.00 88.38 77 ASP A O 1
ATOM 623 N N . LEU A 1 78 ? -15.648 -0.141 8.655 1.00 85.88 78 LEU A N 1
ATOM 624 C CA . LEU A 1 78 ? -17.105 -0.056 8.775 1.00 85.88 78 LEU A CA 1
ATOM 625 C C . LEU A 1 78 ? -17.654 -1.071 9.780 1.00 85.88 78 LEU A C 1
ATOM 627 O O . LEU A 1 78 ? -18.681 -0.818 10.422 1.00 85.88 78 LEU A O 1
ATOM 631 N N . ASN A 1 79 ? -17.004 -2.228 9.896 1.00 86.31 79 ASN A N 1
ATOM 632 C CA . ASN A 1 79 ? -17.439 -3.312 10.768 1.00 86.31 79 ASN A CA 1
ATOM 633 C C . ASN A 1 79 ? -16.858 -3.217 12.202 1.00 86.31 79 ASN A C 1
ATOM 635 O O . ASN A 1 79 ? -17.343 -3.923 13.090 1.00 86.31 79 ASN A O 1
ATOM 639 N N . ASN A 1 80 ? -15.915 -2.297 12.448 1.00 86.38 80 ASN A N 1
ATOM 640 C CA . ASN A 1 80 ? -15.207 -2.076 13.714 1.00 86.38 80 ASN A CA 1
ATOM 641 C C . ASN A 1 80 ? -14.450 -3.315 14.230 1.00 86.38 80 ASN A C 1
ATOM 643 O O . ASN A 1 80 ? -14.301 -3.505 15.446 1.00 86.38 80 ASN A O 1
ATOM 647 N N . ASP A 1 81 ? -13.968 -4.173 13.331 1.00 88.75 81 ASP A N 1
ATOM 648 C CA . ASP A 1 81 ? -13.169 -5.349 13.684 1.00 88.75 81 ASP A CA 1
ATOM 649 C C . ASP A 1 81 ? -11.671 -5.025 13.876 1.00 88.75 81 ASP A C 1
ATOM 651 O O . ASP A 1 81 ? -10.879 -5.909 14.228 1.00 88.75 81 ASP A O 1
ATOM 655 N N . ASN A 1 82 ? -11.302 -3.741 13.764 1.00 85.25 82 ASN A N 1
ATOM 656 C CA . ASN A 1 82 ? -9.939 -3.204 13.801 1.00 85.25 82 ASN A CA 1
ATOM 657 C C . ASN A 1 82 ? -9.050 -3.718 12.661 1.00 85.25 82 ASN A C 1
ATOM 659 O O . ASN A 1 82 ? -7.817 -3.687 12.764 1.00 85.25 82 ASN A O 1
ATOM 663 N N . LYS A 1 83 ? -9.654 -4.185 11.573 1.00 86.62 83 LYS A N 1
ATOM 664 C CA . LYS A 1 83 ? -8.998 -4.546 10.323 1.00 86.62 83 LYS A CA 1
ATOM 665 C C . LYS A 1 83 ? -9.697 -3.799 9.194 1.00 86.62 83 LYS A C 1
ATOM 667 O O . LYS A 1 83 ? -10.788 -3.275 9.337 1.00 86.62 83 LYS A O 1
ATOM 672 N N . ILE A 1 84 ? -9.017 -3.705 8.060 1.00 88.69 84 ILE A N 1
ATOM 673 C CA . ILE A 1 84 ? -9.618 -3.165 6.844 1.00 88.69 84 ILE A CA 1
ATOM 674 C C . ILE A 1 84 ? -9.696 -4.316 5.858 1.00 88.69 84 ILE A C 1
ATOM 676 O O . ILE A 1 84 ? -8.669 -4.846 5.431 1.00 88.69 84 ILE A O 1
ATOM 680 N N . SER A 1 85 ? -10.909 -4.726 5.512 1.00 90.31 85 SER A N 1
ATOM 681 C CA . SER A 1 85 ? -11.135 -5.688 4.437 1.00 90.31 85 SER A CA 1
ATOM 682 C C . SER A 1 85 ? -10.930 -5.044 3.061 1.00 90.31 85 SER A C 1
ATOM 684 O O . SER A 1 85 ? -10.927 -3.824 2.903 1.00 90.31 85 SER A O 1
ATOM 686 N N . PHE A 1 86 ? -10.783 -5.872 2.024 1.00 89.94 86 PHE A N 1
ATOM 687 C CA . PHE A 1 86 ? -10.676 -5.389 0.643 1.00 89.94 86 PHE A CA 1
ATOM 688 C C . PHE A 1 86 ? -11.870 -4.507 0.239 1.00 89.94 86 PHE A C 1
ATOM 690 O O . PHE A 1 86 ? -11.688 -3.471 -0.401 1.00 89.94 86 PHE A O 1
ATOM 697 N N . ASP A 1 87 ? -13.082 -4.905 0.633 1.00 90.19 87 ASP A N 1
ATOM 698 C CA . ASP A 1 87 ? -14.306 -4.169 0.315 1.00 90.19 87 ASP A CA 1
ATOM 699 C C . ASP A 1 87 ? -14.370 -2.829 1.062 1.00 90.19 87 ASP A C 1
ATOM 701 O O . ASP A 1 87 ? -14.735 -1.814 0.467 1.00 90.19 87 ASP A O 1
ATOM 705 N N . GLU A 1 88 ? -13.941 -2.789 2.326 1.00 90.56 88 GLU A N 1
ATOM 706 C CA . GLU A 1 88 ? -13.835 -1.552 3.114 1.00 90.56 88 GLU A CA 1
ATOM 707 C C . GLU A 1 88 ? -12.773 -0.607 2.556 1.00 90.56 88 GLU A C 1
ATOM 709 O O . GLU A 1 88 ? -13.042 0.582 2.395 1.00 90.56 88 GLU A O 1
ATOM 714 N N . LEU A 1 89 ? -11.603 -1.124 2.164 1.00 88.31 89 LEU A N 1
ATOM 715 C CA . LEU A 1 89 ? -10.561 -0.324 1.521 1.00 88.31 89 LEU A CA 1
ATOM 716 C C . LEU A 1 89 ? -11.065 0.283 0.208 1.00 88.31 89 LEU A C 1
ATOM 718 O O . LEU A 1 89 ? -10.874 1.474 -0.044 1.00 88.31 89 LEU A O 1
ATOM 722 N N . LYS A 1 90 ? -11.742 -0.518 -0.621 1.00 89.50 90 LYS A N 1
ATOM 723 C CA . LYS A 1 90 ? -12.328 -0.064 -1.887 1.00 89.50 90 LYS A CA 1
ATOM 724 C C . LYS A 1 90 ? -13.365 1.033 -1.656 1.00 89.50 90 LYS A C 1
ATOM 726 O O . LYS A 1 90 ? -13.313 2.074 -2.314 1.00 89.50 90 LYS A O 1
ATOM 731 N N . LEU A 1 91 ? -14.291 0.820 -0.723 1.00 88.19 91 LEU A N 1
ATOM 732 C CA . LEU A 1 91 ? -15.318 1.803 -0.381 1.00 88.19 91 LEU A CA 1
ATOM 733 C C . LEU A 1 91 ? -14.707 3.081 0.204 1.00 88.19 91 LEU A C 1
ATOM 735 O O . LEU A 1 91 ? -15.081 4.173 -0.224 1.00 88.19 91 LEU A O 1
ATOM 739 N N . GLY A 1 92 ? -13.735 2.959 1.108 1.00 87.06 92 GLY A N 1
ATOM 740 C CA . GLY A 1 92 ? -13.023 4.086 1.708 1.00 87.06 92 GLY A CA 1
ATOM 741 C C . GLY A 1 92 ? -12.281 4.931 0.671 1.00 87.06 92 GLY A C 1
ATOM 742 O O . GLY A 1 92 ? -12.411 6.154 0.661 1.00 87.06 92 GLY A O 1
ATOM 743 N N . LEU A 1 93 ? -11.578 4.298 -0.274 1.00 85.50 93 LEU A N 1
ATOM 744 C CA . LEU A 1 93 ? -10.911 4.996 -1.381 1.00 85.50 93 LEU A CA 1
ATOM 745 C C . LEU A 1 93 ? -11.917 5.720 -2.285 1.00 85.50 93 LEU A C 1
ATOM 747 O O . LEU A 1 93 ? -11.709 6.886 -2.631 1.00 85.50 93 LEU A O 1
ATOM 751 N N . HIS A 1 94 ? -13.050 5.082 -2.588 1.00 85.81 94 HIS A N 1
ATOM 752 C CA . HIS A 1 94 ? -14.138 5.714 -3.335 1.00 85.81 94 HIS A CA 1
ATOM 753 C C . HIS A 1 94 ? -14.723 6.935 -2.608 1.00 85.81 94 HIS A C 1
ATOM 755 O O . HIS A 1 94 ? -14.972 7.957 -3.251 1.00 85.81 94 HIS A O 1
ATOM 761 N N . GLN A 1 95 ? -14.919 6.859 -1.288 1.00 82.12 95 GLN A N 1
ATOM 762 C CA . GLN A 1 95 ? -15.402 7.978 -0.465 1.00 82.12 95 GLN A CA 1
ATOM 763 C C . GLN A 1 95 ? -14.403 9.141 -0.409 1.00 82.12 95 GLN A C 1
ATOM 765 O O . GLN A 1 95 ? -14.811 10.301 -0.378 1.00 82.12 95 GLN A O 1
ATOM 770 N N . LEU A 1 96 ? -13.103 8.842 -0.467 1.00 78.69 96 LEU A N 1
ATOM 771 C CA . LEU A 1 96 ? -12.023 9.828 -0.574 1.00 78.69 96 LEU A CA 1
ATOM 772 C C . LEU A 1 96 ? -11.853 10.392 -2.000 1.00 78.69 96 LEU A C 1
ATOM 774 O O . LEU A 1 96 ? -10.958 11.201 -2.245 1.00 78.69 96 LEU A O 1
ATOM 778 N N . GLY A 1 97 ? -12.706 9.986 -2.948 1.00 79.69 97 GLY A N 1
ATOM 779 C CA . GLY A 1 97 ? -12.690 10.456 -4.335 1.00 79.69 97 GLY A CA 1
ATOM 780 C C . GLY A 1 97 ? -11.686 9.736 -5.239 1.00 79.69 97 GLY A C 1
ATOM 781 O O . GLY A 1 97 ? -11.503 10.141 -6.387 1.00 79.69 97 GLY A O 1
ATOM 782 N N . GLN A 1 98 ? -11.050 8.666 -4.760 1.00 80.31 98 GLN A N 1
ATOM 783 C CA . GLN A 1 98 ? -10.147 7.828 -5.545 1.00 80.31 98 GLN A CA 1
ATOM 784 C C . GLN A 1 98 ? -10.875 6.577 -6.037 1.00 80.31 98 GLN A C 1
ATOM 786 O O . GLN A 1 98 ? -11.024 5.589 -5.323 1.00 80.31 98 GLN A O 1
ATOM 791 N N . GLN A 1 99 ? -11.313 6.612 -7.294 1.00 85.00 99 GLN A N 1
ATOM 792 C CA . GLN A 1 99 ? -11.848 5.430 -7.965 1.00 85.00 99 GLN A CA 1
ATOM 793 C C . GLN A 1 99 ? -10.694 4.647 -8.585 1.00 85.00 99 GLN A C 1
ATOM 795 O O . GLN A 1 99 ? -10.176 5.021 -9.638 1.00 85.00 99 GLN A O 1
ATOM 800 N N . LEU A 1 100 ? -10.271 3.584 -7.908 1.00 82.94 100 LEU A N 1
ATOM 801 C CA . LEU A 1 100 ? -9.241 2.674 -8.397 1.00 82.94 100 LEU A CA 1
ATOM 802 C C . LEU A 1 100 ? -9.881 1.365 -8.873 1.00 82.94 100 LEU A C 1
ATOM 804 O O . LEU A 1 100 ? -10.852 0.906 -8.266 1.00 82.94 100 LEU A O 1
ATOM 808 N N . PRO A 1 101 ? -9.359 0.745 -9.943 1.00 89.00 101 PRO A N 1
ATOM 809 C CA . PRO A 1 101 ? -9.791 -0.586 -10.336 1.00 89.00 101 PRO A CA 1
ATOM 810 C C . PRO A 1 101 ? -9.410 -1.607 -9.258 1.00 89.00 101 PRO A C 1
ATOM 812 O O . PRO A 1 101 ? -8.406 -1.461 -8.561 1.00 89.00 101 PRO A O 1
ATOM 815 N N . ASP A 1 102 ? -10.186 -2.686 -9.164 1.00 87.12 102 ASP A N 1
ATOM 816 C CA . ASP A 1 102 ? -10.012 -3.732 -8.149 1.00 87.12 102 ASP A CA 1
ATOM 817 C C . ASP A 1 102 ? -8.593 -4.327 -8.135 1.00 87.12 102 ASP A C 1
ATOM 819 O O . ASP A 1 102 ? -8.096 -4.696 -7.073 1.00 87.12 102 ASP A O 1
ATOM 823 N N . SER A 1 103 ? -7.915 -4.374 -9.289 1.00 88.06 103 SER A N 1
ATOM 824 C CA . SER A 1 103 ? -6.513 -4.796 -9.399 1.00 88.06 103 SER A CA 1
ATOM 825 C C . SER A 1 103 ? -5.565 -3.915 -8.592 1.00 88.06 103 SER A C 1
ATOM 827 O O . SER A 1 103 ? -4.661 -4.422 -7.934 1.00 88.06 103 SER A O 1
ATOM 829 N N . ASP A 1 104 ? -5.781 -2.604 -8.615 1.00 84.75 104 ASP A N 1
ATOM 830 C CA . ASP A 1 104 ? -4.897 -1.633 -7.978 1.00 84.75 104 ASP A CA 1
ATOM 831 C C . ASP A 1 104 ? -5.162 -1.594 -6.474 1.00 84.75 104 ASP A C 1
ATOM 833 O O . ASP A 1 104 ? -4.221 -1.551 -5.682 1.00 84.75 104 ASP A O 1
ATOM 837 N N . VAL A 1 105 ? -6.431 -1.725 -6.066 1.00 86.62 105 VAL A N 1
ATOM 838 C CA . VAL A 1 105 ? -6.803 -1.909 -4.654 1.00 86.62 105 VAL A CA 1
ATOM 839 C C . VAL A 1 105 ? -6.164 -3.183 -4.094 1.00 86.62 105 VAL A C 1
ATOM 841 O O . VAL A 1 105 ? -5.646 -3.172 -2.980 1.00 86.62 105 VAL A O 1
ATOM 844 N N . ARG A 1 106 ? -6.125 -4.268 -4.881 1.00 86.00 106 ARG A N 1
ATOM 845 C CA . ARG A 1 106 ? -5.479 -5.531 -4.491 1.00 86.00 106 ARG A CA 1
ATOM 846 C C . ARG A 1 106 ? -3.977 -5.347 -4.282 1.00 86.00 106 ARG A C 1
ATOM 848 O O . ARG A 1 106 ? -3.451 -5.783 -3.269 1.00 86.00 106 ARG A O 1
ATOM 855 N N . ILE A 1 107 ? -3.310 -4.651 -5.204 1.00 84.94 107 ILE A N 1
ATOM 856 C CA . ILE A 1 107 ? -1.876 -4.344 -5.102 1.00 84.94 107 ILE A CA 1
ATOM 857 C C . ILE A 1 107 ? -1.584 -3.495 -3.857 1.00 84.94 107 ILE A C 1
ATOM 859 O O . ILE A 1 107 ? -0.589 -3.739 -3.176 1.00 84.94 107 ILE A O 1
ATOM 863 N N . LEU A 1 108 ? -2.432 -2.508 -3.549 1.00 83.62 108 LEU A N 1
ATOM 864 C CA . LEU A 1 108 ? -2.291 -1.688 -2.342 1.00 83.62 108 LEU A CA 1
ATOM 865 C C . LEU A 1 108 ? -2.470 -2.517 -1.066 1.00 83.62 108 LEU A C 1
ATOM 867 O O . LEU A 1 108 ? -1.672 -2.372 -0.140 1.00 83.62 108 LEU A O 1
ATOM 871 N N . MET A 1 109 ? -3.467 -3.405 -1.048 1.00 85.50 109 MET A N 1
ATOM 872 C CA . MET A 1 109 ? -3.720 -4.322 0.063 1.00 85.50 109 MET A CA 1
ATOM 873 C C . MET A 1 109 ? -2.517 -5.244 0.302 1.00 85.50 109 MET A C 1
ATOM 875 O O . MET A 1 109 ? -1.968 -5.258 1.400 1.00 85.50 109 MET A O 1
ATOM 879 N N . ASP A 1 110 ? -2.025 -5.913 -0.744 1.00 83.06 110 ASP A N 1
ATOM 880 C CA . ASP A 1 110 ? -0.870 -6.821 -0.673 1.00 83.06 110 ASP A CA 1
ATOM 881 C C . ASP A 1 110 ? 0.440 -6.088 -0.313 1.00 83.06 110 ASP A C 1
ATOM 883 O O . ASP A 1 110 ? 1.384 -6.672 0.219 1.00 83.06 110 ASP A O 1
ATOM 887 N N . ALA A 1 111 ? 0.552 -4.794 -0.631 1.00 77.56 111 ALA A N 1
ATOM 888 C CA . ALA A 1 111 ? 1.725 -3.999 -0.276 1.00 77.56 111 ALA A CA 1
ATOM 889 C C . ALA A 1 111 ? 1.753 -3.613 1.212 1.00 77.56 111 ALA A C 1
ATOM 891 O O . ALA A 1 111 ? 2.855 -3.455 1.769 1.00 77.56 111 ALA A O 1
ATOM 892 N N . ALA A 1 112 ? 0.570 -3.429 1.808 1.00 76.06 112 ALA A N 1
ATOM 893 C CA . ALA A 1 112 ? 0.361 -3.047 3.200 1.00 76.06 112 ALA A CA 1
ATOM 894 C C . ALA A 1 112 ? 0.342 -4.260 4.146 1.00 76.06 112 ALA A C 1
ATOM 896 O O . ALA A 1 112 ? 0.927 -4.188 5.230 1.00 76.06 112 ALA A O 1
ATOM 897 N N . ASP A 1 113 ? -0.264 -5.369 3.720 1.00 76.31 113 ASP A N 1
ATOM 898 C CA . ASP A 1 113 ? -0.308 -6.629 4.460 1.00 76.31 113 ASP A CA 1
ATOM 899 C C . ASP A 1 113 ? 1.034 -7.364 4.304 1.00 76.31 113 ASP A C 1
ATOM 901 O O . ASP A 1 113 ? 1.383 -7.863 3.235 1.00 76.31 113 ASP A O 1
ATOM 905 N N . THR A 1 114 ? 1.872 -7.316 5.342 1.00 65.06 114 THR A N 1
ATOM 906 C CA . THR A 1 114 ? 3.263 -7.815 5.297 1.00 65.06 114 THR A CA 1
ATOM 907 C C . THR A 1 114 ? 3.576 -8.852 6.372 1.00 65.0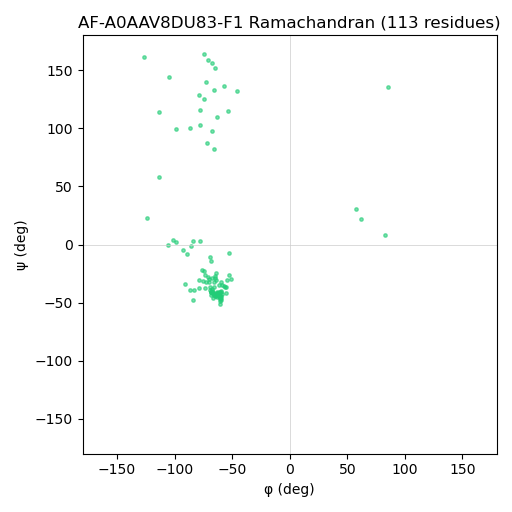6 114 THR A C 1
ATOM 909 O O . THR A 1 114 ? 4.751 -9.022 6.720 1.00 65.06 114 THR A O 1
ATOM 912 N N . ASP A 1 115 ? 2.548 -9.521 6.892 1.00 56.22 115 ASP A N 1
ATOM 913 C CA . ASP A 1 115 ? 2.705 -10.652 7.813 1.00 56.22 115 ASP A CA 1
ATOM 914 C C . ASP A 1 115 ? 3.323 -11.897 7.142 1.00 56.22 115 ASP A C 1
ATOM 916 O O . ASP A 1 115 ? 3.084 -12.147 5.936 1.00 56.22 115 ASP A O 1
#

Secondary structure (DSSP, 8-state):
---SSGGGSPPHHHHHTSHHHHGGGGS-----HHHHHHHHHHHHHHHHHHHHHHHHHHHH--TTTTHHHHHHHHHH-SS-SSS--HHHHHHHHHHTT----HHHHHHHHHHH---

Foldseek 3Di:
DDDVDPVPDDDPVRVCPDPVNVCVVVPPPPPVDVVVVVVVVCVVCVLVVVVVVVVVVVVVQDCVRCVVVVVLQVVLCPVPPSDHDLVSQCVSCVVVVHNDPSVVSVVVVVSPPDD

Solvent-accessible surface area (backbone atoms only — not comparable to full-atom values): 6951 Å² total; per-residue (Å²): 124,84,47,90,51,73,90,74,33,65,50,75,69,59,49,59,71,30,70,80,54,57,48,54,82,65,53,69,86,69,72,73,42,72,66,48,53,47,49,52,48,47,55,59,39,50,60,48,53,50,51,50,52,51,52,52,48,64,72,69,52,48,70,78,78,39,39,68,60,50,53,53,49,57,72,32,24,82,84,68,78,87,56,73,50,72,69,34,48,50,51,38,35,43,75,73,70,46,84,67,57,71,70,56,52,48,52,53,48,60,70,70,60,78,129

Nearest PDB structures (foldseek):
  3aak-assembly1_A-2  TM=8.922E-01  e=1.094E+00  Homo sapiens
  2lmv-assembly1_A  TM=5.083E-01  e=3.307E-01  Drosophila melanogaster
  8tid-assembly1_Q  TM=5.114E-01  e=5.027E-01  Tetrahymena thermophila
  7som-assembly1_i  TM=9.346E-01  e=4.078E+00  Chlamydomonas reinhardtii
  8tid-assembly1_R  TM=5.527E-01  e=1.566E+00  Tetrahymena thermophila